Protein AF-A0A0E0HUK6-F1 (afdb_monomer)

InterPro domains:
  IPR011990 Tetratricopeptide-like helical domain superfamily [G3DSA:1.25.40.10] (1-98)
  IPR011990 Tetratricopeptide-like helical domain superfamily [SSF48452] (5-79)

pLDDT: mean 85.19, std 12.45, range [38.53, 94.5]

Structure (mmCIF, N/CA/C/O backbone):
data_AF-A0A0E0HUK6-F1
#
_entry.id   AF-A0A0E0HUK6-F1
#
loop_
_atom_site.group_PDB
_atom_site.id
_atom_site.type_symbol
_atom_site.label_atom_id
_atom_site.label_alt_id
_atom_site.label_comp_id
_atom_site.label_asym_id
_atom_site.label_entity_id
_atom_site.label_seq_id
_atom_site.pdbx_PDB_ins_code
_atom_site.Cartn_x
_atom_site.Cartn_y
_atom_site.Cartn_z
_atom_site.occupancy
_atom_site.B_iso_or_equiv
_atom_site.auth_seq_id
_atom_site.auth_comp_id
_atom_site.auth_asym_id
_atom_site.auth_atom_id
_atom_site.pdbx_PDB_model_num
ATOM 1 N N . MET A 1 1 ? 14.467 -1.944 -15.945 1.00 61.03 1 MET A N 1
ATOM 2 C CA . MET A 1 1 ? 14.759 -2.525 -14.613 1.00 61.03 1 MET A CA 1
ATOM 3 C C . MET A 1 1 ? 15.524 -1.552 -13.709 1.00 61.03 1 MET A C 1
ATOM 5 O O . MET A 1 1 ? 15.084 -1.354 -12.590 1.00 61.03 1 MET A O 1
ATOM 9 N N . LYS A 1 2 ? 16.578 -0.865 -14.195 1.00 83.00 2 LYS A N 1
ATOM 10 C CA . LYS A 1 2 ? 17.296 0.187 -13.436 1.00 83.00 2 LYS A CA 1
ATOM 11 C C . LYS A 1 2 ? 16.382 1.291 -12.880 1.00 83.00 2 LYS A C 1
ATOM 13 O O . LYS A 1 2 ? 16.588 1.730 -11.759 1.00 83.00 2 LYS A O 1
ATOM 18 N N . ASP A 1 3 ? 15.372 1.715 -13.638 1.00 81.31 3 ASP A N 1
ATOM 19 C CA . ASP A 1 3 ? 14.483 2.803 -13.210 1.00 81.31 3 ASP A CA 1
ATOM 20 C C . ASP A 1 3 ? 13.580 2.446 -12.023 1.00 81.31 3 ASP A C 1
ATOM 22 O O . ASP A 1 3 ? 13.346 3.313 -11.191 1.00 81.31 3 ASP A O 1
ATOM 26 N N . PHE A 1 4 ? 13.139 1.187 -11.892 1.00 84.00 4 PHE A N 1
ATOM 27 C CA . PHE A 1 4 ? 12.378 0.734 -10.718 1.00 84.00 4 PHE A CA 1
ATOM 28 C C . PHE A 1 4 ? 13.231 0.810 -9.452 1.00 84.00 4 PHE A C 1
ATOM 30 O O . PHE A 1 4 ? 12.809 1.391 -8.460 1.00 84.00 4 PHE A O 1
ATOM 37 N N . PHE A 1 5 ? 14.463 0.298 -9.528 1.00 86.75 5 PHE A N 1
ATOM 38 C CA . PHE A 1 5 ? 15.413 0.358 -8.419 1.00 86.75 5 PHE A CA 1
ATOM 39 C C . PHE A 1 5 ? 15.785 1.799 -8.048 1.00 86.75 5 PHE A C 1
ATOM 41 O O . PHE A 1 5 ? 15.876 2.142 -6.877 1.00 86.75 5 PHE A O 1
ATOM 48 N N . LEU A 1 6 ? 15.996 2.668 -9.041 1.00 86.44 6 LEU A N 1
ATOM 49 C CA . LEU A 1 6 ? 16.284 4.075 -8.769 1.00 86.44 6 LEU A CA 1
ATOM 50 C C . LEU A 1 6 ? 15.088 4.786 -8.132 1.00 86.44 6 LEU A C 1
ATOM 52 O O . LEU A 1 6 ? 15.287 5.602 -7.242 1.00 86.44 6 LEU A O 1
ATOM 56 N N . ALA A 1 7 ? 13.861 4.505 -8.573 1.00 85.88 7 ALA A N 1
ATOM 57 C CA . ALA A 1 7 ? 12.666 5.105 -7.990 1.00 85.88 7 ALA A CA 1
ATOM 58 C C . ALA A 1 7 ? 12.458 4.658 -6.532 1.00 85.88 7 ALA A C 1
ATOM 60 O O . ALA A 1 7 ? 12.218 5.506 -5.672 1.00 85.88 7 ALA A O 1
ATOM 61 N N . SER A 1 8 ? 12.646 3.367 -6.234 1.00 85.94 8 SER A N 1
ATOM 62 C CA . SER A 1 8 ? 12.573 2.855 -4.860 1.00 85.94 8 SER A CA 1
ATOM 63 C C . SER A 1 8 ? 13.685 3.427 -3.979 1.00 85.94 8 SER A C 1
ATOM 65 O O . SER A 1 8 ? 13.413 3.884 -2.875 1.00 85.94 8 SER A O 1
ATOM 67 N N . ALA A 1 9 ? 14.916 3.509 -4.492 1.00 88.25 9 ALA A N 1
ATOM 68 C CA . ALA A 1 9 ? 16.034 4.105 -3.766 1.00 88.25 9 ALA A CA 1
ATOM 69 C C . ALA A 1 9 ? 15.800 5.594 -3.454 1.00 88.25 9 ALA A C 1
ATOM 71 O O . ALA A 1 9 ? 16.090 6.038 -2.349 1.00 88.25 9 ALA A O 1
ATOM 72 N N . HIS A 1 10 ? 15.247 6.377 -4.388 1.00 87.50 10 HIS A N 1
ATOM 73 C CA . HIS A 1 10 ? 14.906 7.779 -4.116 1.00 87.50 10 HIS A CA 1
ATOM 74 C C . HIS A 1 10 ? 13.819 7.914 -3.044 1.00 87.50 10 HIS A C 1
ATOM 76 O O . HIS A 1 10 ? 13.920 8.799 -2.196 1.00 87.50 10 HIS A O 1
ATOM 82 N N . LEU A 1 11 ? 12.817 7.029 -3.042 1.00 85.88 11 LEU A N 1
ATOM 83 C CA . LEU A 1 11 ? 11.786 7.009 -2.004 1.00 85.88 11 LEU A CA 1
ATOM 84 C C . LEU A 1 11 ? 12.394 6.728 -0.621 1.00 85.88 11 LEU A C 1
ATOM 86 O O . LEU A 1 11 ? 12.113 7.458 0.329 1.00 85.88 11 LEU A O 1
ATOM 90 N N . GLU A 1 12 ? 13.281 5.736 -0.519 1.00 86.75 12 GLU A N 1
ATOM 91 C CA . GLU A 1 12 ? 14.006 5.418 0.720 1.00 86.75 12 GLU A CA 1
ATOM 92 C C . GLU A 1 12 ? 14.918 6.568 1.180 1.00 86.75 12 GLU A C 1
ATOM 94 O O . GLU A 1 12 ? 15.005 6.864 2.372 1.00 86.75 12 GLU A O 1
ATOM 99 N N . LEU A 1 13 ? 15.550 7.272 0.235 1.00 90.31 13 LEU A N 1
ATOM 100 C CA . LEU A 1 13 ? 16.383 8.453 0.489 1.00 90.31 13 LEU A CA 1
ATOM 101 C C . LEU A 1 13 ? 15.577 9.734 0.766 1.00 90.31 13 LEU A C 1
ATOM 103 O O . LEU A 1 13 ? 16.178 10.795 0.935 1.00 90.31 13 LEU A O 1
ATOM 107 N N . LYS A 1 14 ? 14.241 9.655 0.832 1.00 87.44 14 LYS A N 1
ATOM 108 C CA . LYS A 1 14 ? 13.325 10.795 1.037 1.00 87.44 14 LYS A CA 1
ATOM 109 C C . LYS A 1 14 ? 13.403 11.870 -0.055 1.00 87.44 14 LYS A C 1
ATOM 111 O O . LYS A 1 14 ? 13.008 13.015 0.153 1.00 87.44 14 LYS A O 1
ATOM 116 N N . MET A 1 15 ? 13.882 11.498 -1.238 1.00 90.62 15 MET A N 1
ATOM 117 C CA . MET A 1 15 ? 13.886 12.322 -2.448 1.00 90.62 15 MET A CA 1
ATOM 118 C C . MET A 1 15 ? 12.536 12.162 -3.159 1.00 90.62 15 MET A C 1
ATOM 120 O O . MET A 1 15 ? 12.431 11.517 -4.203 1.00 90.62 15 MET A O 1
ATOM 124 N N . HIS A 1 16 ? 11.469 12.647 -2.515 1.00 89.50 16 HIS A N 1
ATOM 125 C CA . HIS A 1 16 ? 10.089 12.344 -2.905 1.00 89.50 16 HIS A CA 1
ATOM 126 C C . HIS A 1 16 ? 9.720 12.902 -4.286 1.00 89.50 16 HIS A C 1
ATOM 128 O O . HIS A 1 16 ? 9.090 12.199 -5.073 1.00 89.50 16 HIS A O 1
ATOM 134 N N . GLU A 1 17 ? 10.172 14.110 -4.632 1.00 89.00 17 GLU A N 1
ATOM 135 C CA . GLU A 1 17 ? 9.911 14.702 -5.950 1.00 89.00 17 GLU A CA 1
ATOM 136 C C . GLU A 1 17 ? 10.608 13.932 -7.079 1.00 89.00 17 GLU A C 1
ATOM 138 O O . GLU A 1 17 ? 10.042 13.713 -8.154 1.00 89.00 17 GLU A O 1
ATOM 143 N N . GLU A 1 18 ? 11.851 13.505 -6.858 1.00 89.81 18 GLU A N 1
ATOM 144 C CA . GLU A 1 18 ? 12.608 12.710 -7.816 1.00 89.81 18 GLU A CA 1
ATOM 145 C C . GLU A 1 18 ? 12.030 11.303 -7.952 1.00 89.81 18 GLU A C 1
ATOM 147 O O . GLU A 1 18 ? 11.949 10.788 -9.070 1.00 89.81 18 GLU A O 1
ATOM 152 N N . ALA A 1 19 ? 11.599 10.694 -6.844 1.00 89.62 19 ALA A N 1
ATOM 153 C CA . ALA A 1 19 ? 10.899 9.417 -6.853 1.00 89.62 19 ALA A CA 1
ATOM 154 C C . ALA A 1 19 ? 9.601 9.515 -7.669 1.00 89.62 19 ALA A C 1
ATOM 156 O O . ALA A 1 19 ? 9.395 8.704 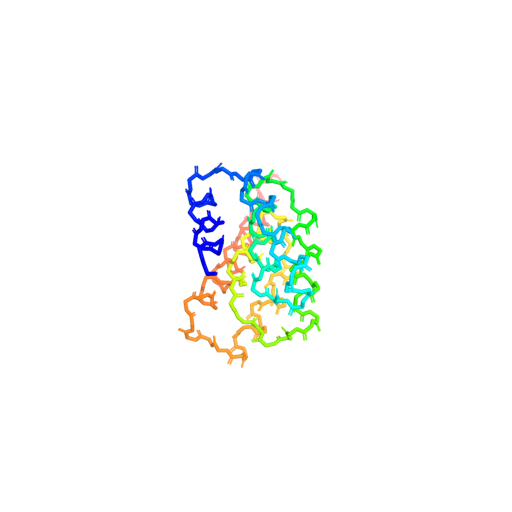-8.575 1.00 89.62 19 ALA A O 1
ATOM 157 N N . LEU A 1 20 ? 8.783 10.545 -7.426 1.00 91.06 20 LEU A N 1
ATOM 158 C CA . LEU A 1 20 ? 7.518 10.769 -8.126 1.00 91.06 20 LEU A CA 1
ATOM 159 C C . LEU A 1 20 ? 7.728 10.907 -9.636 1.00 91.06 20 LEU A C 1
ATOM 161 O O . LEU A 1 20 ? 7.174 10.122 -10.402 1.00 91.06 20 LEU A O 1
ATOM 165 N N . LYS A 1 21 ? 8.630 11.797 -10.073 1.00 91.69 21 LYS A N 1
ATOM 166 C CA . LYS A 1 21 ? 8.949 11.994 -11.503 1.00 91.69 21 LYS A CA 1
ATOM 167 C C . LYS A 1 21 ? 9.380 10.698 -12.192 1.00 91.69 21 LYS A C 1
ATOM 169 O O . LYS A 1 21 ? 9.109 10.478 -13.375 1.00 91.69 21 LYS A O 1
ATOM 174 N N . ARG A 1 22 ? 10.101 9.827 -11.479 1.00 90.75 22 ARG A N 1
ATOM 175 C CA . ARG A 1 22 ? 10.540 8.528 -12.010 1.00 90.75 22 ARG A CA 1
ATOM 176 C C . ARG A 1 22 ? 9.383 7.542 -12.103 1.00 90.75 22 ARG A C 1
ATOM 178 O O . ARG A 1 22 ? 9.275 6.866 -13.127 1.00 90.75 22 ARG A O 1
ATOM 185 N N . TYR A 1 23 ? 8.523 7.482 -11.090 1.00 90.19 23 TYR A N 1
ATOM 186 C CA . TYR A 1 23 ? 7.339 6.630 -11.113 1.00 90.19 23 TYR A CA 1
ATOM 187 C C . TYR A 1 23 ? 6.316 7.077 -12.163 1.00 90.19 23 TYR A C 1
ATOM 189 O O . TYR A 1 23 ? 5.818 6.229 -12.894 1.00 90.19 23 TYR A O 1
ATOM 197 N N . GLU A 1 24 ? 6.084 8.376 -12.349 1.00 89.44 24 GLU A N 1
ATOM 198 C CA . GLU A 1 24 ? 5.227 8.912 -13.420 1.00 89.44 24 GLU A CA 1
ATOM 199 C C . GLU A 1 24 ? 5.751 8.540 -14.812 1.00 89.44 24 GLU A C 1
ATOM 201 O O . GLU A 1 24 ? 5.003 8.095 -15.685 1.00 89.44 24 GLU A O 1
ATOM 206 N N . ARG A 1 25 ? 7.070 8.639 -15.021 1.00 90.00 25 ARG A N 1
ATOM 207 C CA . ARG A 1 25 ? 7.693 8.192 -16.272 1.00 90.00 25 ARG A CA 1
ATOM 208 C C . ARG A 1 25 ? 7.493 6.694 -16.496 1.00 90.00 25 ARG A C 1
ATOM 210 O O . ARG A 1 25 ? 7.235 6.279 -17.626 1.00 90.00 25 ARG A O 1
ATOM 217 N N . LEU A 1 26 ? 7.631 5.884 -15.446 1.00 88.38 26 LEU A N 1
ATOM 218 C CA . LEU A 1 26 ? 7.379 4.446 -15.516 1.00 88.38 26 LEU A CA 1
ATOM 219 C C . LEU A 1 26 ? 5.901 4.148 -15.788 1.00 88.38 26 LEU A C 1
ATOM 221 O O . LEU A 1 26 ? 5.625 3.265 -16.594 1.00 88.38 26 LEU A O 1
ATOM 225 N N . MET A 1 27 ? 4.974 4.918 -15.219 1.00 87.50 27 MET A N 1
ATOM 226 C CA . MET A 1 27 ? 3.538 4.824 -15.493 1.00 87.50 27 MET A CA 1
ATOM 227 C C . MET A 1 27 ? 3.224 5.082 -16.968 1.00 87.50 27 MET A C 1
ATOM 229 O O . MET A 1 27 ? 2.429 4.370 -17.574 1.00 87.50 27 MET A O 1
ATOM 233 N N . GLY A 1 28 ? 3.903 6.049 -17.593 1.00 86.44 28 GLY A N 1
ATOM 234 C CA . GLY A 1 28 ? 3.758 6.320 -19.026 1.00 86.44 28 GLY A CA 1
ATOM 235 C C . GLY A 1 28 ? 4.120 5.125 -19.921 1.00 86.44 28 GLY A C 1
ATOM 236 O O . GLY A 1 28 ? 3.557 4.976 -21.007 1.00 86.44 28 GLY A O 1
ATOM 237 N N . VAL A 1 29 ? 5.028 4.257 -19.461 1.00 87.44 29 VAL A N 1
ATOM 238 C CA . VAL A 1 29 ? 5.446 3.027 -20.159 1.00 87.44 29 VAL A CA 1
ATOM 239 C C . VAL A 1 29 ? 4.569 1.834 -19.763 1.00 87.44 29 VAL A C 1
ATOM 241 O O . VAL A 1 29 ? 4.157 1.058 -20.623 1.00 87.44 29 VAL A O 1
ATOM 244 N N . PHE A 1 30 ? 4.250 1.707 -18.475 1.00 86.12 30 PHE A N 1
ATOM 245 C CA . PHE A 1 30 ? 3.472 0.627 -17.872 1.00 86.12 30 PHE A CA 1
ATOM 246 C C . PHE A 1 30 ? 2.138 1.165 -17.337 1.00 86.12 30 PHE A C 1
ATOM 248 O O . PHE A 1 30 ? 1.912 1.217 -16.131 1.00 86.12 30 PHE A O 1
ATOM 255 N N . ARG A 1 31 ? 1.247 1.550 -18.256 1.00 76.25 31 ARG A N 1
ATOM 256 C CA . ARG A 1 31 ? 0.006 2.300 -17.973 1.00 76.25 31 ARG A CA 1
ATOM 257 C C . ARG A 1 31 ? -1.009 1.640 -17.031 1.00 76.25 31 ARG A C 1
ATOM 259 O O . ARG A 1 31 ? -1.945 2.310 -16.621 1.00 76.25 31 ARG A O 1
ATOM 266 N N . CYS A 1 32 ? -0.852 0.359 -16.711 1.00 77.62 32 CYS A N 1
ATOM 267 C CA . CYS A 1 32 ? -1.794 -0.405 -15.885 1.00 77.62 32 CYS A CA 1
ATOM 268 C C . CYS A 1 32 ? -1.062 -1.219 -14.810 1.00 77.62 32 CYS A C 1
ATOM 270 O O . CYS A 1 32 ? -1.403 -2.371 -14.561 1.00 77.62 32 CYS A O 1
ATOM 272 N N . SER A 1 33 ? 0.036 -0.688 -14.269 1.00 87.94 33 SER A N 1
ATOM 273 C CA . SER A 1 33 ? 0.774 -1.382 -13.217 1.00 87.94 33 SER 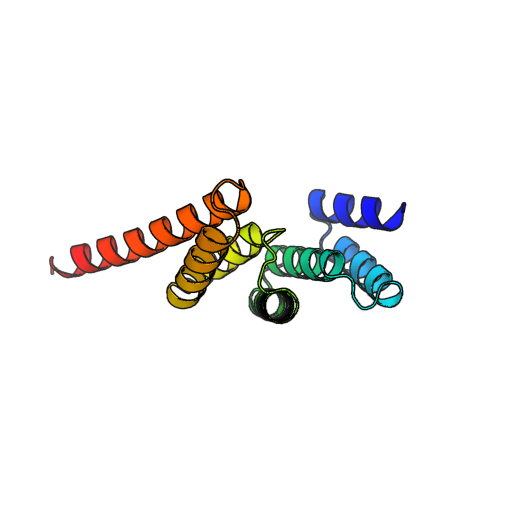A CA 1
ATOM 274 C C . SER A 1 33 ? 0.302 -0.931 -11.841 1.00 87.94 33 SER A C 1
ATOM 276 O O . SER A 1 33 ? 0.733 0.115 -11.349 1.00 87.94 33 SER A O 1
ATOM 278 N N . ASP A 1 34 ? -0.482 -1.784 -11.185 1.00 88.62 34 ASP A N 1
ATOM 279 C CA . ASP A 1 34 ? -0.957 -1.575 -9.811 1.00 88.62 34 ASP A CA 1
ATOM 280 C C . ASP A 1 34 ? 0.200 -1.324 -8.836 1.00 88.62 34 ASP A C 1
ATOM 282 O O . ASP A 1 34 ? 0.096 -0.534 -7.901 1.00 88.62 34 ASP A O 1
ATOM 286 N N . TYR A 1 35 ? 1.348 -1.966 -9.077 1.00 89.19 35 TYR A N 1
ATOM 287 C CA . TYR A 1 35 ? 2.559 -1.739 -8.295 1.00 89.19 35 TYR A CA 1
ATOM 288 C C . TYR A 1 35 ? 3.041 -0.288 -8.396 1.00 89.19 35 TYR A C 1
ATOM 290 O O . TYR A 1 35 ? 3.311 0.335 -7.373 1.00 89.19 35 TYR A O 1
ATOM 298 N N . ILE A 1 36 ? 3.141 0.265 -9.609 1.00 90.38 36 ILE A N 1
ATOM 299 C CA . ILE A 1 36 ? 3.602 1.648 -9.797 1.00 90.38 36 ILE A CA 1
ATOM 300 C C . ILE A 1 36 ? 2.591 2.612 -9.176 1.00 90.38 36 ILE A C 1
ATOM 302 O O . ILE A 1 36 ? 3.001 3.561 -8.515 1.00 90.38 36 ILE A O 1
ATOM 306 N N . GLN A 1 37 ? 1.289 2.350 -9.320 1.00 91.31 37 GLN A N 1
ATOM 307 C CA . GLN A 1 37 ? 0.244 3.181 -8.713 1.00 91.31 37 GLN A CA 1
ATOM 308 C C . GLN A 1 37 ? 0.351 3.174 -7.183 1.00 91.31 37 GLN A C 1
ATOM 310 O O . GLN A 1 37 ? 0.336 4.238 -6.568 1.00 91.31 37 GLN A O 1
ATOM 315 N N . ALA A 1 38 ? 0.578 2.009 -6.569 1.00 91.94 38 ALA A N 1
ATOM 316 C CA . ALA A 1 38 ? 0.778 1.901 -5.124 1.00 91.94 38 ALA A CA 1
ATOM 317 C C . ALA A 1 38 ? 2.040 2.645 -4.648 1.00 91.94 38 ALA A C 1
ATOM 319 O O . ALA A 1 38 ? 2.033 3.278 -3.590 1.00 91.94 38 ALA A O 1
ATOM 320 N N . GLN A 1 39 ? 3.124 2.616 -5.433 1.00 92.19 39 GLN A N 1
ATOM 321 C CA . GLN A 1 39 ? 4.338 3.374 -5.120 1.00 92.19 39 GLN A CA 1
ATOM 322 C C . GLN A 1 39 ? 4.122 4.887 -5.241 1.00 92.19 39 GLN A C 1
ATOM 324 O O . GLN A 1 39 ? 4.584 5.626 -4.374 1.00 92.19 39 GLN A O 1
ATOM 329 N N . ILE A 1 40 ? 3.384 5.357 -6.253 1.00 92.25 40 ILE A N 1
ATOM 330 C CA . ILE A 1 40 ? 3.005 6.774 -6.369 1.00 92.25 40 ILE A CA 1
ATOM 331 C C . ILE A 1 40 ? 2.179 7.202 -5.155 1.00 92.25 40 ILE A C 1
ATOM 333 O O . ILE A 1 40 ? 2.532 8.190 -4.519 1.00 92.25 40 ILE A O 1
ATOM 337 N N . ALA A 1 41 ? 1.156 6.434 -4.771 1.00 92.69 41 ALA A N 1
ATOM 338 C CA . ALA A 1 41 ? 0.347 6.735 -3.588 1.00 92.69 41 ALA A CA 1
ATOM 339 C C . ALA A 1 41 ? 1.192 6.790 -2.302 1.00 92.69 41 ALA A C 1
ATOM 341 O O . ALA A 1 41 ? 1.020 7.677 -1.470 1.00 92.69 41 ALA A O 1
ATOM 342 N N . THR A 1 42 ? 2.171 5.891 -2.164 1.00 91.38 42 THR A N 1
ATOM 343 C CA . THR A 1 42 ? 3.117 5.889 -1.034 1.00 91.38 42 THR A CA 1
ATOM 344 C C . THR A 1 42 ? 3.995 7.147 -1.014 1.00 91.38 42 THR A C 1
ATOM 346 O O . THR A 1 42 ? 4.259 7.710 0.054 1.00 91.38 42 THR A O 1
ATOM 349 N N . VAL A 1 43 ? 4.441 7.617 -2.183 1.00 92.38 43 VAL A N 1
ATOM 350 C CA . VAL A 1 43 ? 5.199 8.870 -2.313 1.00 92.38 43 VAL A CA 1
ATOM 351 C C . VAL A 1 43 ? 4.316 10.063 -1.940 1.00 92.38 43 VAL A C 1
ATOM 353 O O . VAL A 1 43 ? 4.747 10.881 -1.131 1.00 92.38 43 VAL A O 1
ATOM 356 N N . GLN A 1 44 ? 3.077 10.124 -2.442 1.00 91.81 44 GLN A N 1
ATOM 357 C CA . GLN A 1 44 ? 2.116 11.192 -2.128 1.00 91.81 44 GLN A CA 1
ATOM 358 C C . GLN A 1 44 ? 1.798 11.256 -0.630 1.00 91.81 44 GLN A C 1
ATOM 360 O O . GLN A 1 44 ? 1.904 12.314 -0.006 1.00 91.81 44 GLN A O 1
ATOM 365 N N . TYR A 1 45 ? 1.553 10.099 -0.008 1.00 90.69 45 TYR A N 1
ATOM 366 C CA . TYR A 1 45 ? 1.387 9.990 1.440 1.00 90.69 45 TYR A CA 1
ATOM 367 C C . TYR A 1 45 ? 2.609 10.532 2.199 1.00 90.69 45 TYR A C 1
ATOM 369 O O . TYR A 1 45 ? 2.471 11.292 3.161 1.00 90.69 45 TYR A O 1
ATOM 377 N N . SER A 1 46 ? 3.820 10.202 1.738 1.00 88.94 46 SER A N 1
ATOM 378 C CA . SER A 1 46 ? 5.067 10.706 2.331 1.00 88.94 46 SER A CA 1
ATOM 379 C C . SER A 1 46 ? 5.227 12.223 2.171 1.00 88.94 46 SER A C 1
ATOM 381 O O . SER A 1 46 ? 5.766 12.881 3.061 1.00 88.94 46 SER A O 1
ATOM 383 N N . MET A 1 47 ? 4.711 12.790 1.078 1.00 88.94 47 MET A N 1
ATOM 384 C CA . MET A 1 47 ? 4.655 14.232 0.814 1.00 88.94 47 MET A CA 1
ATOM 385 C C . MET A 1 47 ? 3.536 14.957 1.579 1.00 88.94 47 MET A C 1
ATOM 387 O O . MET A 1 47 ? 3.423 16.172 1.451 1.00 88.94 47 MET A O 1
ATOM 391 N N . ARG A 1 48 ? 2.767 14.248 2.422 1.00 88.25 48 ARG A N 1
ATOM 392 C CA . ARG A 1 48 ? 1.597 14.754 3.168 1.00 88.25 48 ARG A CA 1
ATOM 393 C C . ARG A 1 48 ? 0.394 15.113 2.290 1.00 88.25 48 ARG A C 1
ATOM 395 O O . ARG A 1 48 ? -0.540 15.726 2.802 1.00 88.25 48 ARG A O 1
ATOM 402 N N . ASP A 1 49 ? 0.374 14.690 1.029 1.00 90.81 49 ASP A N 1
ATOM 403 C CA . ASP A 1 49 ? -0.814 14.798 0.183 1.00 90.81 49 ASP A CA 1
ATOM 404 C C . ASP A 1 49 ? -1.723 13.588 0.429 1.00 90.81 49 ASP A C 1
ATOM 406 O O . ASP A 1 49 ? -1.644 12.548 -0.231 1.00 90.81 49 ASP A O 1
ATOM 410 N N . LEU A 1 50 ? -2.514 13.688 1.498 1.00 90.31 50 LEU A N 1
ATOM 411 C CA . LEU A 1 50 ? -3.351 12.585 1.964 1.00 90.31 50 LEU A CA 1
ATOM 412 C C . LEU A 1 50 ? -4.551 12.339 1.050 1.00 90.31 50 LEU A C 1
ATOM 414 O O . LEU A 1 50 ? -5.018 11.208 0.995 1.00 90.31 50 LEU A O 1
ATOM 418 N N . ASP A 1 51 ? -5.060 13.362 0.367 1.00 91.19 51 ASP A N 1
ATOM 419 C CA . ASP A 1 51 ? -6.259 13.235 -0.462 1.00 91.19 51 ASP A CA 1
ATOM 420 C C . ASP A 1 51 ? -5.939 12.583 -1.807 1.00 91.19 51 ASP A C 1
ATOM 422 O O . ASP A 1 51 ? -6.643 11.658 -2.213 1.00 91.19 51 ASP A O 1
ATOM 426 N N . GLU A 1 52 ? -4.831 12.972 -2.445 1.00 91.75 52 GLU A N 1
ATOM 427 C CA . GLU A 1 52 ? -4.374 12.317 -3.673 1.00 91.75 52 GLU A CA 1
ATOM 428 C C . GLU A 1 52 ? -3.998 10.852 -3.405 1.00 91.75 52 GLU A C 1
ATOM 430 O O . GLU A 1 52 ? -4.378 9.949 -4.151 1.00 91.75 52 GLU A O 1
ATOM 435 N N . ALA A 1 53 ? -3.298 10.588 -2.297 1.00 92.81 53 ALA A N 1
ATOM 436 C CA . ALA A 1 53 ? -2.945 9.226 -1.914 1.00 92.81 53 ALA A CA 1
ATOM 437 C C . ALA A 1 53 ? -4.187 8.356 -1.634 1.00 92.81 53 ALA A C 1
ATOM 439 O O . ALA A 1 53 ? -4.226 7.209 -2.081 1.00 92.81 53 ALA A O 1
ATOM 440 N N . ASP A 1 54 ? -5.201 8.888 -0.942 1.00 93.06 54 ASP A N 1
ATOM 441 C CA . ASP A 1 54 ? -6.466 8.187 -0.668 1.00 93.06 54 ASP A CA 1
ATOM 442 C C . ASP A 1 54 ? -7.173 7.804 -1.972 1.00 93.06 54 ASP A C 1
ATOM 444 O O . ASP A 1 54 ? -7.503 6.638 -2.181 1.00 93.06 54 ASP A O 1
ATOM 448 N N . MET A 1 55 ? -7.296 8.755 -2.903 1.00 94.50 55 MET A N 1
ATOM 449 C CA . MET A 1 55 ? -7.955 8.542 -4.191 1.00 94.50 55 MET A CA 1
ATOM 450 C C . MET A 1 55 ? -7.285 7.424 -5.009 1.00 94.50 55 MET A C 1
ATOM 452 O O . MET A 1 55 ? -7.969 6.567 -5.575 1.00 94.50 55 MET A O 1
ATOM 456 N N . ILE A 1 56 ? -5.948 7.379 -5.031 1.00 93.25 56 ILE A N 1
ATOM 457 C CA . ILE A 1 5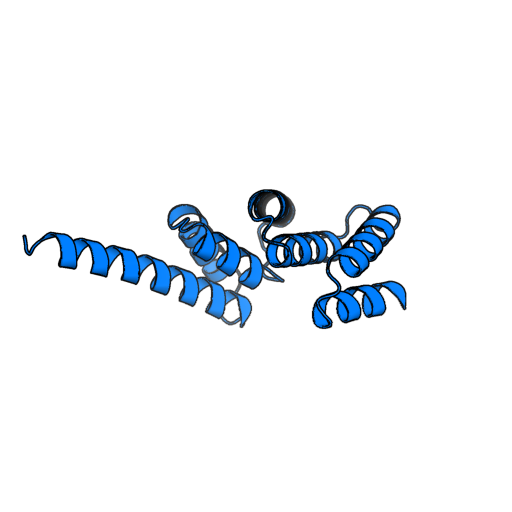6 ? -5.199 6.328 -5.735 1.00 93.25 56 ILE A CA 1
ATOM 458 C C . ILE A 1 56 ? -5.378 4.965 -5.047 1.00 93.25 56 ILE A C 1
ATOM 460 O O . ILE A 1 56 ? -5.556 3.949 -5.724 1.00 93.25 56 ILE A O 1
ATOM 464 N N . PHE A 1 57 ? -5.341 4.908 -3.712 1.00 93.62 57 PHE A N 1
ATOM 465 C CA . PHE A 1 57 ? -5.547 3.654 -2.980 1.00 93.62 57 PHE A CA 1
ATOM 466 C C . PHE A 1 57 ? -6.977 3.117 -3.116 1.00 93.62 57 PHE A C 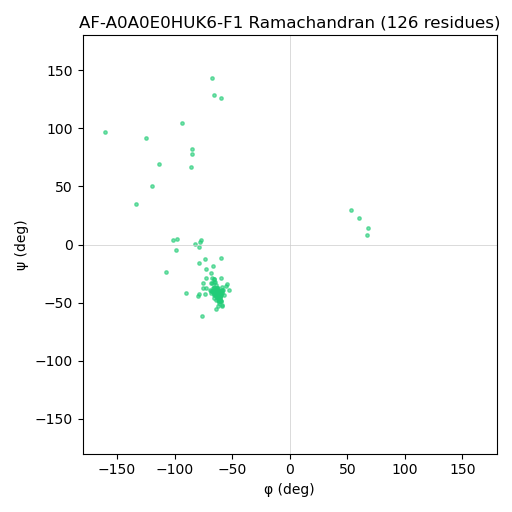1
ATOM 468 O O . PHE A 1 57 ? -7.159 1.904 -3.261 1.00 93.62 57 PHE A O 1
ATOM 475 N N . GLU A 1 58 ? -7.988 3.986 -3.138 1.00 92.69 58 GLU A N 1
ATOM 476 C CA . GLU A 1 58 ? -9.366 3.593 -3.435 1.00 92.69 58 GLU A CA 1
ATOM 477 C C . GLU A 1 58 ? -9.498 3.025 -4.853 1.00 92.69 58 GLU A C 1
ATOM 479 O O . GLU A 1 58 ? -10.136 1.986 -5.047 1.00 92.69 58 GLU A O 1
ATOM 484 N N . GLU A 1 59 ? -8.861 3.649 -5.848 1.00 92.31 59 GLU A N 1
ATOM 485 C CA . GLU A 1 59 ? -8.862 3.135 -7.219 1.00 92.31 59 GLU A CA 1
ATOM 486 C C . GLU A 1 59 ? -8.184 1.762 -7.322 1.00 92.31 59 GLU A C 1
ATOM 488 O O . GLU A 1 59 ? -8.708 0.862 -7.990 1.00 92.31 59 GLU A O 1
ATOM 493 N N . LEU A 1 60 ? -7.069 1.567 -6.615 1.00 92.00 60 LEU A N 1
ATOM 494 C CA . LEU A 1 60 ? -6.391 0.275 -6.516 1.00 92.00 60 LEU A CA 1
ATOM 495 C C . LEU A 1 60 ? -7.299 -0.792 -5.901 1.00 92.00 60 LEU A C 1
ATOM 497 O O . LEU A 1 60 ? -7.439 -1.871 -6.470 1.00 92.00 60 LEU A O 1
ATOM 501 N N . LEU A 1 61 ? -7.971 -0.489 -4.788 1.00 90.25 61 LEU A N 1
ATOM 502 C CA . LEU A 1 61 ? -8.896 -1.418 -4.127 1.00 90.25 61 LEU A CA 1
ATOM 503 C C . LEU A 1 61 ? -10.166 -1.699 -4.933 1.00 90.25 61 LEU A C 1
ATOM 505 O O . LEU A 1 61 ? -10.811 -2.730 -4.711 1.00 90.25 61 LEU A O 1
ATOM 509 N N . ARG A 1 62 ? -10.562 -0.780 -5.817 1.00 90.00 62 ARG A N 1
ATOM 510 C CA . ARG A 1 6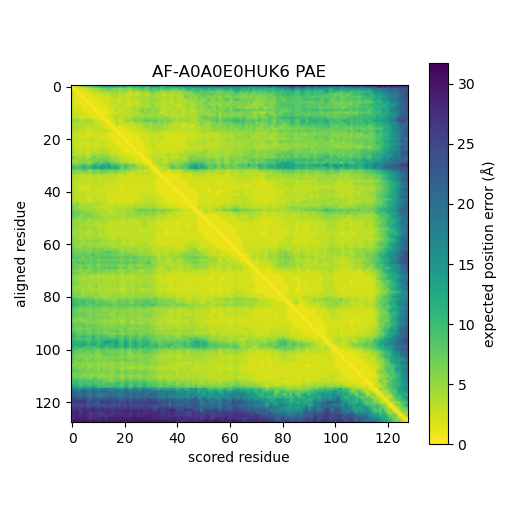2 ? -11.670 -0.965 -6.760 1.00 90.00 62 ARG A CA 1
ATOM 511 C C . ARG A 1 62 ? -11.269 -1.877 -7.918 1.00 90.00 62 ARG A C 1
ATOM 513 O O . ARG A 1 62 ? -12.096 -2.662 -8.373 1.00 90.00 62 ARG A O 1
ATOM 520 N N . THR A 1 63 ? -10.028 -1.760 -8.383 1.00 89.94 63 THR A N 1
ATOM 521 C CA . THR A 1 63 ? -9.494 -2.526 -9.518 1.00 89.94 63 THR A CA 1
ATOM 522 C C . THR A 1 63 ? -9.095 -3.941 -9.104 1.00 89.94 63 THR A C 1
ATOM 524 O O . THR A 1 63 ? -9.468 -4.898 -9.779 1.00 89.94 63 THR A O 1
ATOM 527 N N . ASP A 1 64 ? -8.419 -4.084 -7.962 1.00 88.00 64 ASP A N 1
ATOM 528 C CA . ASP A 1 64 ? -8.062 -5.367 -7.355 1.00 88.00 64 ASP A CA 1
ATOM 529 C C . ASP A 1 64 ? -8.574 -5.446 -5.905 1.00 88.00 64 ASP A C 1
ATOM 531 O O . ASP A 1 64 ? -7.888 -5.055 -4.952 1.00 88.00 64 ASP A O 1
ATOM 535 N N . PRO A 1 65 ? -9.793 -5.982 -5.701 1.00 86.75 65 PRO A N 1
ATOM 536 C CA . PRO A 1 65 ? -10.393 -6.038 -4.379 1.00 86.75 65 PRO A CA 1
ATOM 537 C C . PRO A 1 65 ? -9.689 -6.950 -3.370 1.00 86.75 65 PRO A C 1
ATOM 539 O O . PRO A 1 65 ? -9.934 -6.804 -2.167 1.00 86.75 65 PRO A O 1
ATOM 542 N N . PHE A 1 66 ? -8.856 -7.884 -3.832 1.00 86.31 66 PHE A N 1
ATOM 543 C CA . PHE A 1 66 ? -8.164 -8.859 -2.987 1.00 86.31 66 PHE A CA 1
ATOM 544 C C . PHE A 1 66 ? -6.699 -8.487 -2.742 1.00 86.31 66 PHE A C 1
ATOM 546 O O . PHE A 1 66 ? -5.982 -9.224 -2.065 1.00 86.31 66 PHE A O 1
ATOM 553 N N . ARG A 1 67 ? -6.254 -7.329 -3.237 1.00 87.62 67 ARG A N 1
ATOM 554 C CA . ARG A 1 67 ? -4.911 -6.818 -2.998 1.00 87.62 67 ARG A CA 1
ATOM 555 C C . ARG A 1 67 ? -4.651 -6.610 -1.507 1.00 87.62 67 ARG A C 1
ATOM 557 O O . ARG A 1 67 ? -5.369 -5.876 -0.833 1.00 87.62 67 ARG A O 1
ATOM 564 N N . VAL A 1 68 ? -3.567 -7.205 -1.018 1.00 87.06 68 VAL A N 1
ATOM 565 C CA . VAL A 1 68 ? -3.032 -6.969 0.336 1.00 87.06 68 VAL A CA 1
ATOM 566 C C . VAL A 1 68 ? -1.734 -6.151 0.282 1.00 87.06 68 VAL A C 1
ATOM 568 O O . VAL A 1 68 ? -1.394 -5.448 1.230 1.00 87.06 68 VAL A O 1
ATOM 571 N N . ASP A 1 69 ? -1.031 -6.185 -0.852 1.00 87.38 69 ASP A N 1
ATOM 572 C CA . ASP A 1 69 ? 0.253 -5.507 -1.019 1.00 87.38 69 ASP A CA 1
ATOM 573 C C . ASP A 1 69 ? 0.105 -3.977 -0.939 1.00 87.38 69 ASP A C 1
ATOM 575 O O . ASP A 1 69 ? -0.681 -3.371 -1.678 1.00 87.38 69 ASP A O 1
ATOM 579 N N . SER A 1 70 ? 0.920 -3.349 -0.086 1.00 86.69 70 SER A N 1
ATOM 580 C CA . SER A 1 70 ? 0.936 -1.897 0.173 1.00 86.69 70 SER A CA 1
ATOM 581 C C . SER A 1 70 ? -0.320 -1.341 0.864 1.00 86.69 70 SER A C 1
ATOM 583 O O . SER A 1 70 ? -0.460 -0.124 0.991 1.00 86.69 70 SER A O 1
ATOM 585 N N . MET A 1 71 ? -1.233 -2.202 1.331 1.00 92.12 71 MET A N 1
ATOM 586 C CA . MET A 1 71 ? -2.434 -1.774 2.066 1.00 92.12 71 MET A CA 1
ATOM 587 C C . MET A 1 71 ? -2.150 -1.424 3.531 1.00 92.12 71 MET A C 1
ATOM 589 O O . MET A 1 71 ? -2.943 -0.737 4.173 1.00 92.12 71 MET A O 1
ATOM 593 N N . ASP A 1 72 ? -0.997 -1.831 4.057 1.00 91.38 72 ASP A N 1
ATOM 594 C CA . ASP A 1 72 ? -0.461 -1.355 5.330 1.00 91.38 72 ASP A CA 1
ATOM 595 C C . ASP A 1 72 ? -0.225 0.165 5.294 1.00 91.38 72 ASP A C 1
ATOM 597 O O . ASP A 1 72 ? -0.662 0.874 6.204 1.00 91.38 72 ASP A O 1
ATOM 601 N N . VAL A 1 73 ? 0.350 0.688 4.203 1.00 92.75 73 VAL A N 1
ATOM 602 C CA . VAL A 1 73 ? 0.511 2.135 3.973 1.00 92.75 73 VAL A CA 1
ATOM 603 C C . VAL A 1 73 ? -0.849 2.824 3.913 1.00 92.75 73 VAL A C 1
ATOM 605 O O . VAL A 1 73 ? -1.040 3.852 4.563 1.00 92.75 73 VAL A O 1
ATOM 608 N N . TYR A 1 74 ? -1.817 2.234 3.207 1.00 94.00 74 TYR A N 1
ATOM 609 C CA . TYR A 1 74 ? -3.168 2.787 3.146 1.00 94.00 74 TYR A CA 1
ATOM 610 C C . TYR A 1 74 ? -3.837 2.837 4.527 1.00 94.00 74 TYR A C 1
ATOM 612 O O . TYR A 1 74 ? -4.446 3.840 4.892 1.00 94.00 74 TYR A O 1
ATOM 620 N N . SER A 1 75 ? -3.657 1.810 5.361 1.00 93.62 75 SER A N 1
ATOM 621 C CA . SER A 1 75 ? -4.189 1.831 6.727 1.00 93.62 75 SER A CA 1
ATOM 622 C C . SER A 1 75 ? -3.566 2.915 7.603 1.00 93.62 75 SER A C 1
ATOM 624 O O . SER A 1 75 ? -4.273 3.506 8.415 1.00 93.62 75 SER A O 1
ATOM 626 N N . ASN A 1 76 ? -2.276 3.220 7.416 1.00 93.38 76 ASN A N 1
ATOM 627 C CA . ASN A 1 76 ? -1.616 4.337 8.095 1.00 93.38 76 ASN A CA 1
ATOM 628 C C . ASN A 1 76 ? -2.199 5.685 7.649 1.00 93.38 76 ASN A C 1
ATOM 630 O O . ASN A 1 76 ? -2.411 6.563 8.483 1.00 93.38 76 ASN A O 1
ATOM 634 N N . LEU A 1 77 ? -2.503 5.835 6.355 1.00 93.44 77 LEU A N 1
ATOM 635 C CA . LEU A 1 77 ? -3.188 7.012 5.823 1.00 93.44 77 LEU A CA 1
ATOM 636 C C . LEU A 1 77 ? -4.577 7.172 6.449 1.00 93.44 77 LEU A C 1
ATOM 638 O O . LEU A 1 77 ? -4.889 8.239 6.974 1.00 93.44 77 LEU A O 1
ATOM 642 N N . LEU A 1 78 ? -5.392 6.114 6.452 1.00 92.31 78 LEU A N 1
ATOM 643 C CA . LEU A 1 78 ? -6.734 6.140 7.042 1.00 92.31 78 LEU A CA 1
ATOM 644 C C . LEU A 1 78 ? -6.704 6.422 8.545 1.00 92.31 78 LEU A C 1
ATOM 646 O O . LEU A 1 78 ? -7.559 7.147 9.050 1.00 92.31 78 LEU A O 1
ATOM 650 N N . TYR A 1 79 ? -5.708 5.882 9.246 1.00 91.50 79 TYR A N 1
ATOM 651 C CA . TYR A 1 79 ? -5.462 6.176 10.652 1.00 91.50 79 TYR A CA 1
ATOM 652 C C . TYR A 1 79 ? -5.109 7.656 10.860 1.00 91.50 79 TYR A C 1
ATOM 654 O O . TYR A 1 79 ? -5.683 8.299 11.733 1.00 91.50 79 TYR A O 1
ATOM 662 N N . ALA A 1 80 ? -4.236 8.230 10.025 1.00 90.25 80 ALA A N 1
ATOM 663 C CA . ALA A 1 80 ? -3.883 9.650 10.082 1.00 90.25 80 ALA A CA 1
ATOM 664 C C . ALA A 1 80 ? -5.060 10.585 9.745 1.00 90.25 80 ALA A C 1
ATOM 666 O O . ALA A 1 80 ? -5.116 11.697 10.262 1.00 90.25 80 ALA A O 1
ATOM 667 N N . LYS A 1 81 ? -6.002 10.136 8.903 1.00 89.31 81 LYS A N 1
ATOM 668 C CA . LYS A 1 81 ? -7.271 10.831 8.616 1.00 89.31 81 LYS A CA 1
ATOM 669 C C . LYS A 1 81 ? -8.361 10.568 9.668 1.00 89.31 81 LYS A C 1
ATOM 671 O O . LYS A 1 81 ? -9.475 11.051 9.496 1.00 89.31 81 LYS A O 1
ATOM 676 N N . GLU A 1 82 ? -8.081 9.774 10.706 1.00 88.94 82 GLU A N 1
ATOM 677 C CA . GLU A 1 82 ? -9.050 9.324 11.721 1.00 88.94 82 GLU A CA 1
ATOM 678 C C . GLU A 1 82 ? -10.314 8.661 11.121 1.00 88.94 82 GLU A C 1
ATOM 680 O O . GLU A 1 82 ? -11.406 8.677 11.692 1.00 88.94 82 GLU A O 1
ATOM 685 N N . SER A 1 83 ? -10.182 8.023 9.952 1.00 89.81 83 SER A N 1
ATOM 686 C CA . SER A 1 83 ? -11.304 7.414 9.229 1.00 89.81 83 SER A CA 1
ATOM 687 C C . SER A 1 83 ? -11.596 5.997 9.729 1.00 89.81 83 SER A C 1
ATOM 689 O O . SER A 1 83 ? -11.253 4.990 9.104 1.00 89.81 83 SER A O 1
ATOM 691 N N . SER A 1 84 ? -12.270 5.909 10.879 1.00 88.25 84 SER A N 1
ATOM 692 C CA . SER A 1 84 ? -12.626 4.635 11.527 1.00 88.25 84 SER A CA 1
ATOM 693 C C . SER A 1 84 ? -13.465 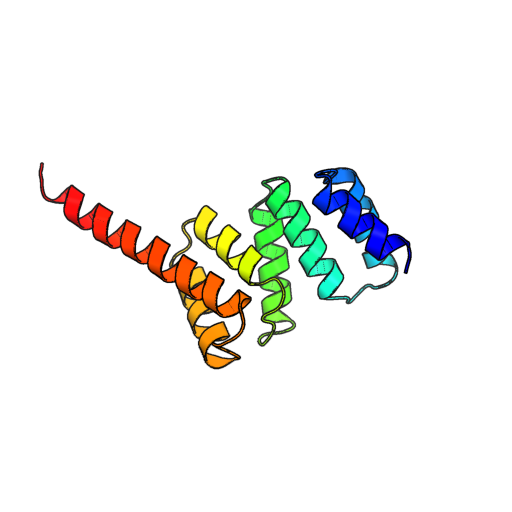3.714 10.634 1.00 88.25 84 SER A C 1
ATOM 695 O O . SER A 1 84 ? -13.231 2.505 10.576 1.00 88.25 84 SER A O 1
ATOM 697 N N . THR A 1 85 ? -14.398 4.282 9.866 1.00 90.06 85 THR A N 1
ATOM 698 C CA . THR A 1 85 ? -15.274 3.510 8.976 1.00 90.06 85 THR A CA 1
ATOM 699 C C . THR A 1 85 ? -14.474 2.820 7.874 1.00 90.06 85 THR A C 1
ATOM 701 O O . THR A 1 85 ? -14.524 1.594 7.767 1.00 90.06 85 THR A O 1
ATOM 704 N N . ALA A 1 86 ? -13.690 3.571 7.094 1.00 91.06 86 ALA A N 1
ATOM 705 C CA . ALA A 1 86 ? -12.892 3.009 6.004 1.00 91.06 86 ALA A CA 1
ATOM 706 C C . ALA A 1 86 ? -11.853 2.003 6.523 1.00 91.06 86 ALA A C 1
ATOM 708 O O . ALA A 1 86 ? -11.689 0.924 5.950 1.00 91.06 86 ALA A O 1
ATOM 709 N N . LEU A 1 87 ? -11.222 2.302 7.664 1.00 92.50 87 LEU A N 1
ATOM 710 C CA . LEU A 1 87 ? -10.238 1.418 8.282 1.00 92.50 87 LEU A CA 1
ATOM 711 C C . LEU A 1 87 ? -10.869 0.100 8.760 1.00 92.50 87 LEU A C 1
ATOM 713 O O . LEU A 1 87 ? -10.266 -0.961 8.603 1.00 92.50 87 LEU A O 1
ATOM 717 N N . SER A 1 88 ? -12.105 0.137 9.269 1.00 92.19 88 SER A N 1
ATOM 718 C CA . SER A 1 88 ? -12.852 -1.071 9.641 1.00 92.19 88 SER A CA 1
ATOM 719 C C . SER A 1 88 ? -13.179 -1.955 8.435 1.00 92.19 88 SER A C 1
ATOM 721 O O . SER A 1 88 ? -13.011 -3.176 8.499 1.00 92.19 88 SER A O 1
ATOM 723 N N . PHE A 1 89 ? -13.578 -1.348 7.311 1.00 91.81 89 PHE A N 1
ATOM 724 C CA . PHE A 1 89 ? -13.836 -2.068 6.066 1.00 91.81 89 PHE A CA 1
ATOM 725 C C . PHE A 1 89 ? -12.561 -2.710 5.525 1.00 91.81 89 PHE A C 1
ATOM 727 O O . PHE A 1 89 ? -12.582 -3.884 5.149 1.00 91.81 89 PHE A O 1
ATOM 734 N N . LEU A 1 90 ? -11.446 -1.976 5.527 1.00 92.19 90 LEU A N 1
ATOM 735 C CA . LEU A 1 90 ? -10.151 -2.493 5.095 1.00 92.19 90 LEU A CA 1
ATOM 736 C C . LEU A 1 90 ? -9.700 -3.669 5.973 1.00 92.19 90 LEU A C 1
ATOM 738 O O . LEU A 1 90 ? -9.358 -4.724 5.442 1.00 92.19 90 LEU A O 1
ATOM 742 N N . ALA A 1 91 ? -9.776 -3.527 7.300 1.00 91.56 91 ALA A N 1
ATOM 743 C CA . ALA A 1 91 ? -9.411 -4.576 8.251 1.00 91.56 91 ALA A CA 1
ATOM 744 C C . ALA A 1 91 ? -10.254 -5.847 8.072 1.00 91.56 91 ALA A C 1
ATOM 746 O O . ALA A 1 91 ? -9.717 -6.956 8.066 1.00 91.56 91 ALA A O 1
ATOM 747 N N . HIS A 1 92 ? -11.568 -5.702 7.878 1.00 90.62 92 HIS A N 1
ATOM 748 C CA . HIS A 1 92 ? -12.444 -6.844 7.629 1.00 90.62 92 HIS A CA 1
ATOM 749 C C . HIS A 1 92 ? -12.104 -7.550 6.311 1.00 90.62 92 HIS A C 1
ATOM 751 O O . HIS A 1 92 ? -12.051 -8.778 6.266 1.00 90.62 92 HIS A O 1
ATOM 757 N N . ARG A 1 93 ? -11.814 -6.788 5.250 1.00 89.94 93 ARG A N 1
ATOM 758 C CA . ARG A 1 93 ? -11.431 -7.343 3.945 1.00 89.94 93 ARG A CA 1
ATOM 759 C C . ARG A 1 93 ? -10.139 -8.147 4.024 1.00 89.94 93 ARG A C 1
ATOM 761 O O . ARG A 1 93 ? -10.141 -9.310 3.638 1.00 89.94 93 ARG A O 1
ATOM 768 N N . VAL A 1 94 ? -9.060 -7.578 4.563 1.00 89.31 94 VAL A N 1
ATOM 769 C CA . VAL A 1 94 ? -7.768 -8.289 4.634 1.00 89.31 94 VAL A CA 1
ATOM 770 C C . VAL A 1 94 ? -7.818 -9.505 5.554 1.00 89.31 94 VAL A C 1
ATOM 772 O O . VAL A 1 94 ? -7.148 -10.499 5.287 1.00 89.31 94 VAL A O 1
ATOM 775 N N . PHE A 1 95 ? -8.668 -9.474 6.585 1.00 87.00 95 PHE A N 1
ATOM 776 C CA . PHE A 1 95 ? -8.921 -10.633 7.436 1.00 87.00 95 PHE A CA 1
ATOM 777 C C . PHE A 1 95 ? -9.554 -11.801 6.665 1.00 87.00 95 PHE A C 1
ATOM 779 O O . PHE A 1 95 ? -9.206 -12.955 6.917 1.00 87.00 95 PHE A O 1
ATOM 786 N N . LEU A 1 96 ? -10.472 -11.511 5.737 1.00 88.00 96 LEU A N 1
ATOM 787 C CA . LEU A 1 96 ? -11.100 -12.523 4.885 1.00 88.00 96 LEU A CA 1
ATOM 788 C C . LEU A 1 96 ? -10.168 -13.020 3.774 1.00 88.00 96 LEU A C 1
ATOM 790 O O . LEU A 1 96 ? -10.254 -14.188 3.404 1.00 88.00 96 LEU A O 1
ATOM 794 N N . THR A 1 97 ? -9.293 -12.157 3.255 1.00 87.81 97 THR A N 1
ATOM 795 C CA . THR A 1 97 ? -8.357 -12.516 2.183 1.00 87.81 97 THR A CA 1
ATOM 796 C C . THR A 1 97 ? -7.183 -13.347 2.701 1.00 87.81 97 THR A C 1
ATOM 798 O O . THR A 1 97 ? -7.002 -14.484 2.276 1.00 87.81 97 THR A O 1
ATOM 801 N N . ASP A 1 98 ? -6.376 -12.792 3.610 1.00 83.81 98 ASP A N 1
ATOM 802 C CA . ASP A 1 98 ? -5.215 -13.472 4.190 1.00 83.81 98 ASP A CA 1
ATOM 803 C C . ASP A 1 98 ? -4.803 -12.804 5.507 1.00 83.81 98 ASP A C 1
ATOM 805 O O . ASP A 1 98 ? -4.064 -11.818 5.538 1.00 83.81 98 ASP A O 1
ATOM 809 N N . LYS A 1 99 ? -5.266 -13.360 6.628 1.00 80.69 99 LYS A N 1
ATOM 810 C CA . LYS A 1 99 ? -5.028 -12.784 7.958 1.00 80.69 99 LYS A CA 1
ATOM 811 C C . LYS A 1 99 ? -3.601 -12.950 8.493 1.00 80.69 99 LYS A C 1
ATOM 813 O O . LYS A 1 99 ? -3.299 -12.363 9.526 1.00 80.69 99 LYS A O 1
ATOM 818 N N . TYR A 1 100 ? -2.763 -13.793 7.885 1.00 80.81 100 TYR A N 1
ATOM 819 C CA . TYR A 1 100 ? -1.436 -14.123 8.429 1.00 80.81 100 TYR A CA 1
ATOM 820 C C . TYR A 1 100 ? -0.303 -13.334 7.780 1.00 80.81 100 TYR A C 1
ATOM 822 O O . TYR A 1 100 ? 0.846 -13.426 8.216 1.00 80.81 100 TYR A O 1
ATOM 830 N N . ARG A 1 101 ? -0.625 -12.540 6.762 1.00 84.94 101 ARG A N 1
ATOM 831 C CA . ARG A 1 101 ? 0.316 -11.611 6.159 1.00 84.94 101 ARG A CA 1
ATOM 832 C C . ARG A 1 101 ? 0.694 -10.477 7.118 1.00 84.94 101 ARG A C 1
ATOM 834 O O . ARG A 1 101 ? -0.163 -9.999 7.868 1.00 84.94 101 ARG A O 1
ATOM 841 N N . PRO A 1 102 ? 1.961 -10.027 7.101 1.00 87.19 102 PRO A N 1
ATOM 842 C C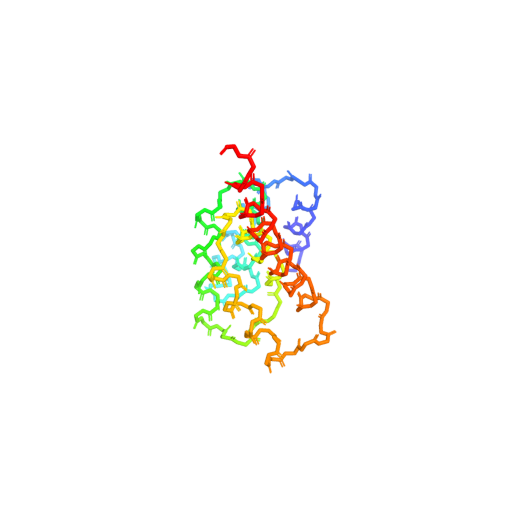A . PRO A 1 102 ? 2.413 -8.937 7.959 1.00 87.19 102 PRO A CA 1
ATOM 843 C C . PRO A 1 102 ? 1.623 -7.648 7.709 1.00 87.19 102 PRO A C 1
ATOM 845 O O . PRO A 1 102 ? 1.279 -6.956 8.665 1.00 87.19 102 PRO A O 1
ATOM 848 N N . GLU A 1 103 ? 1.256 -7.366 6.458 1.00 88.62 103 GLU A N 1
ATOM 849 C CA . GLU A 1 103 ? 0.442 -6.208 6.094 1.00 88.62 103 GLU A CA 1
ATOM 850 C C . GLU A 1 103 ? -0.938 -6.275 6.763 1.00 88.62 103 GLU A C 1
ATOM 852 O O . GLU A 1 103 ? -1.361 -5.319 7.409 1.00 88.62 103 GLU A O 1
ATOM 857 N N . SER A 1 104 ? -1.608 -7.430 6.700 1.00 89.06 104 SER A N 1
ATOM 858 C CA . SER A 1 104 ? -2.910 -7.655 7.342 1.00 89.06 104 SER A CA 1
ATOM 859 C C . SER A 1 104 ? -2.852 -7.455 8.855 1.00 89.06 104 SER A C 1
ATOM 861 O O . SER A 1 104 ? -3.740 -6.826 9.433 1.00 89.06 104 SER A O 1
ATOM 863 N N . CYS A 1 105 ? -1.791 -7.940 9.504 1.00 88.00 105 CYS A N 1
ATOM 864 C CA . CYS A 1 105 ? -1.564 -7.724 10.932 1.00 88.00 105 CYS A CA 1
ATOM 865 C C . CYS A 1 105 ? -1.431 -6.232 11.271 1.00 88.00 105 CYS A C 1
ATOM 867 O O . CYS A 1 105 ? -2.061 -5.773 12.226 1.00 88.00 105 CYS A O 1
ATOM 869 N N . CYS A 1 106 ? -0.666 -5.468 10.483 1.00 90.56 106 CYS A N 1
ATOM 870 C CA . CYS A 1 106 ? -0.521 -4.021 10.664 1.00 90.56 106 CYS A CA 1
ATOM 871 C C . CYS A 1 106 ? -1.861 -3.287 10.512 1.00 90.56 106 CYS A C 1
ATOM 873 O O . CYS A 1 106 ? -2.214 -2.465 11.356 1.00 90.56 106 CYS A O 1
ATOM 875 N N . ILE A 1 107 ? -2.647 -3.631 9.489 1.00 92.12 107 ILE A N 1
ATOM 876 C CA . ILE A 1 107 ? -3.964 -3.028 9.233 1.00 92.12 107 ILE A CA 1
ATOM 877 C C . ILE A 1 107 ? -4.914 -3.271 10.414 1.00 92.12 107 ILE A C 1
ATOM 879 O O . ILE A 1 107 ? -5.570 -2.346 10.897 1.00 92.12 107 ILE A O 1
ATOM 883 N N . ILE A 1 108 ? -4.974 -4.511 10.908 1.00 90.19 108 ILE A N 1
ATOM 884 C CA . ILE A 1 108 ? -5.822 -4.882 12.049 1.00 90.19 108 ILE A CA 1
ATOM 885 C C . ILE A 1 108 ? -5.367 -4.155 13.322 1.00 90.19 108 ILE A C 1
ATOM 887 O O . ILE A 1 108 ? -6.207 -3.669 14.083 1.00 90.19 108 ILE A O 1
ATOM 891 N N . ALA A 1 109 ? -4.056 -4.045 13.554 1.00 90.06 109 ALA A N 1
ATOM 892 C CA . ALA A 1 109 ? -3.512 -3.307 14.690 1.00 90.06 109 ALA A CA 1
ATOM 893 C C . ALA A 1 109 ? -3.896 -1.819 14.640 1.00 90.06 109 ALA A C 1
ATOM 895 O O . ALA A 1 109 ? -4.376 -1.280 15.640 1.00 90.06 109 ALA A O 1
ATOM 896 N N . ASN A 1 110 ? -3.773 -1.182 13.472 1.00 90.94 110 ASN A N 1
ATOM 897 C CA . ASN A 1 110 ? -4.182 0.208 13.261 1.00 90.94 110 ASN A CA 1
ATOM 898 C C . ASN A 1 110 ? -5.680 0.410 13.525 1.00 90.94 110 ASN A C 1
ATOM 900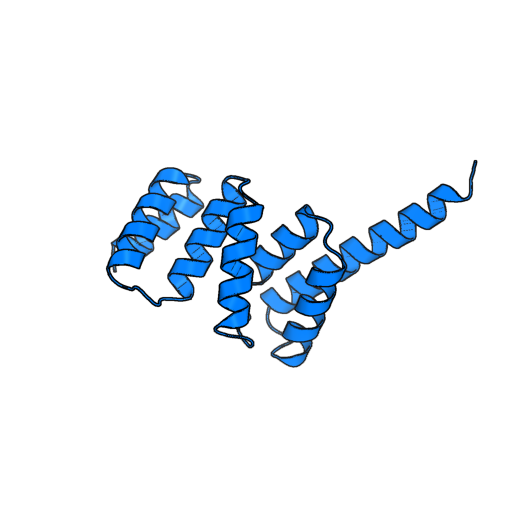 O O . ASN A 1 110 ? -6.062 1.367 14.201 1.00 90.94 110 ASN A O 1
ATOM 904 N N . TYR A 1 111 ? -6.529 -0.514 13.067 1.00 92.38 111 TYR A N 1
ATOM 905 C CA . TYR A 1 111 ? -7.969 -0.473 13.330 1.00 92.38 111 TYR A CA 1
ATOM 906 C C . TYR A 1 111 ? -8.293 -0.489 14.830 1.00 92.38 111 TYR A C 1
ATOM 908 O O . TYR A 1 111 ? -9.024 0.376 15.320 1.00 92.38 111 TYR A O 1
ATOM 916 N N . TYR A 1 112 ? -7.738 -1.447 15.579 1.00 88.38 112 TYR A N 1
ATOM 917 C CA . TYR A 1 112 ? -7.990 -1.535 17.019 1.00 88.38 112 TYR A CA 1
ATOM 918 C C . TYR A 1 112 ? -7.379 -0.367 17.796 1.00 88.38 112 TYR A C 1
ATOM 920 O O . TYR A 1 112 ? -7.975 0.076 18.776 1.00 88.38 112 TYR A O 1
ATOM 928 N N . SER A 1 113 ? -6.237 0.163 17.350 1.00 89.44 113 SER A N 1
ATOM 929 C CA . SER A 1 113 ? -5.624 1.352 17.947 1.00 89.44 113 SER A CA 1
ATOM 930 C C . SER A 1 113 ? -6.545 2.570 17.840 1.00 89.44 113 SER A C 1
ATOM 932 O O . SER A 1 113 ? -6.830 3.212 18.853 1.00 89.44 113 SER A O 1
ATOM 934 N N . LEU A 1 114 ? -7.093 2.831 16.648 1.00 87.25 114 LEU A N 1
ATOM 935 C CA . LEU A 1 114 ? -8.020 3.942 16.427 1.00 87.25 114 LEU A CA 1
ATOM 936 C C . LEU A 1 114 ? -9.327 3.752 17.210 1.00 87.25 114 LEU A C 1
ATOM 938 O O . LEU A 1 114 ? -9.816 4.674 17.861 1.00 87.25 114 LEU A O 1
ATOM 942 N N . LYS A 1 115 ? -9.875 2.531 17.221 1.00 82.88 115 LYS A N 1
ATOM 943 C CA . LYS A 1 115 ? -11.086 2.211 17.991 1.00 82.88 115 LYS A CA 1
ATOM 944 C C . LYS A 1 115 ? -10.894 2.440 19.497 1.00 82.88 115 LYS A C 1
ATOM 946 O O . LYS A 1 115 ? -11.762 3.029 20.137 1.00 82.88 115 LYS A O 1
ATOM 951 N N . GLY A 1 116 ? -9.753 2.024 20.049 1.00 76.69 116 GLY A N 1
ATOM 952 C CA . GLY A 1 116 ? -9.425 2.218 21.464 1.00 76.69 116 GLY A CA 1
ATOM 953 C C . 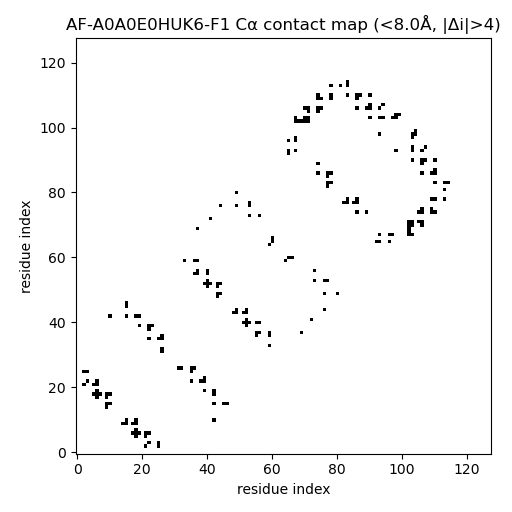GLY A 1 116 ? -9.242 3.688 21.856 1.00 76.69 116 GLY A C 1
ATOM 954 O O . GLY A 1 116 ? -9.589 4.072 22.971 1.00 76.69 116 GLY A O 1
ATOM 955 N N . GLN A 1 117 ? -8.753 4.539 20.948 1.00 67.62 117 GLN A N 1
ATOM 956 C CA . GLN A 1 117 ? -8.678 5.987 21.184 1.00 67.62 117 GLN A CA 1
ATOM 957 C C . GLN A 1 117 ? -10.060 6.623 21.302 1.00 67.62 117 GLN A C 1
ATOM 959 O O . GLN A 1 117 ? -10.285 7.416 22.217 1.00 67.62 117 GLN A O 1
ATOM 964 N N . HIS A 1 118 ? -10.997 6.233 20.436 1.00 61.72 118 HIS A N 1
ATOM 965 C CA . HIS A 1 118 ? -12.380 6.688 20.544 1.00 61.72 118 HIS A CA 1
ATOM 966 C C . HIS A 1 118 ? -13.019 6.227 21.860 1.00 61.72 118 HIS A C 1
ATOM 968 O O . HIS A 1 118 ? -13.595 7.047 22.571 1.00 61.72 118 HIS A O 1
ATOM 974 N N . GLU A 1 119 ? -12.879 4.950 22.237 1.00 60.06 119 GLU A N 1
ATOM 975 C CA . GLU A 1 119 ? -13.419 4.432 23.506 1.00 60.06 119 GLU A CA 1
ATOM 976 C C . GLU A 1 119 ? -12.843 5.171 24.730 1.00 60.06 119 GLU A C 1
ATOM 978 O O . GLU A 1 119 ? -13.593 5.533 25.638 1.00 60.06 119 GLU A O 1
ATOM 983 N N . ASN A 1 120 ? -11.545 5.494 24.726 1.00 55.91 120 ASN A N 1
ATOM 984 C CA . ASN A 1 120 ? -10.915 6.276 25.793 1.00 55.91 120 ASN A CA 1
ATOM 985 C C . ASN A 1 120 ? -11.409 7.731 25.843 1.00 55.91 120 ASN A C 1
ATOM 987 O O . ASN A 1 120 ? -11.660 8.233 26.938 1.00 55.91 120 ASN A O 1
ATOM 991 N N . GLN A 1 121 ? -11.610 8.394 24.696 1.00 47.25 121 GLN A N 1
ATOM 992 C CA . GLN A 1 121 ? -12.164 9.756 24.646 1.00 47.25 121 GLN A CA 1
ATOM 993 C C . GLN A 1 121 ? -13.583 9.834 25.232 1.00 47.25 121 GLN A C 1
ATOM 995 O O . GLN A 1 121 ? -13.894 10.776 25.962 1.00 47.25 121 GLN A O 1
ATOM 1000 N N . PHE A 1 122 ? -14.440 8.838 24.976 1.00 46.38 122 PHE A N 1
ATOM 1001 C CA . PHE A 1 122 ? -15.789 8.801 25.557 1.00 46.38 122 PHE A CA 1
ATOM 1002 C C . PHE A 1 122 ? -15.783 8.599 27.077 1.00 46.38 122 PHE A C 1
ATOM 1004 O O . PHE A 1 122 ? -16.689 9.076 27.763 1.00 46.38 122 PHE A O 1
ATOM 1011 N N . CYS A 1 123 ? -14.767 7.925 27.619 1.00 52.19 123 CYS A N 1
ATOM 1012 C CA . CYS A 1 123 ? -14.589 7.788 29.062 1.00 52.19 123 CYS A CA 1
ATOM 1013 C C . CYS A 1 123 ? -14.118 9.100 29.710 1.00 52.19 123 CYS A C 1
ATOM 1015 O O . CYS A 1 123 ? -14.602 9.441 30.785 1.00 52.19 123 CYS A O 1
ATOM 1017 N N . THR A 1 124 ? -13.250 9.878 29.051 1.00 39.81 124 THR A N 1
ATOM 1018 C CA . THR A 1 124 ? -12.770 11.170 29.587 1.00 39.81 124 THR A CA 1
ATOM 1019 C C . THR A 1 124 ? -13.836 12.271 29.548 1.00 39.81 124 THR A C 1
ATOM 1021 O O . THR A 1 124 ? -13.764 13.227 30.313 1.00 39.81 124 THR A O 1
ATOM 1024 N N . PHE A 1 125 ? -14.866 12.138 28.706 1.00 43.84 125 PHE A N 1
ATOM 1025 C CA . PHE A 1 125 ? -15.951 13.123 28.602 1.00 43.84 125 PHE A CA 1
ATOM 1026 C C . PHE A 1 125 ? -17.008 13.028 29.722 1.00 43.84 125 PHE A C 1
ATOM 1028 O O . PHE A 1 125 ? -17.944 13.823 29.749 1.00 43.84 125 PHE A O 1
ATOM 1035 N N . LYS A 1 126 ? -16.893 12.059 30.644 1.00 41.44 126 LYS A N 1
ATOM 1036 C CA . LYS A 1 126 ? -17.833 11.867 31.767 1.00 41.44 126 LYS A CA 1
ATOM 1037 C C . LYS A 1 126 ? -17.372 12.460 33.104 1.00 41.44 126 LYS A C 1
ATOM 1039 O O . LYS A 1 126 ? -18.079 12.295 34.093 1.00 41.44 126 LYS A O 1
ATOM 1044 N N . GLU A 1 127 ? -16.244 13.165 33.141 1.00 41.97 127 GLU A N 1
ATOM 1045 C CA . GLU A 1 127 ? -15.707 13.780 34.366 1.00 41.97 127 GLU A CA 1
ATOM 1046 C C . GLU A 1 127 ? -15.578 15.310 34.266 1.00 41.97 127 GLU A C 1
ATOM 1048 O O . GLU A 1 127 ? -14.516 15.855 34.562 1.00 41.97 127 GLU A O 1
ATOM 1053 N N . HIS A 1 128 ? -16.636 16.016 33.851 1.00 38.53 128 HIS A N 1
ATOM 1054 C CA . HIS A 1 128 ? -16.802 17.461 34.090 1.00 38.53 128 HIS A CA 1
ATOM 1055 C C . HIS A 1 128 ? -18.208 17.760 34.614 1.00 38.53 128 HIS A C 1
ATOM 1057 O O . HIS A 1 128 ? -19.183 17.327 33.958 1.00 38.53 128 HIS A O 1
#

Sequence (128 aa):
MKDFFLASAHLELKMHEEALKRYERLMGVFRCSDYIQAQIATVQYSMRDLDEADMIFEELLRTDPFRVDSMDVYSNLLYAKESSTALSFLAHRVFLTDKYRPESCCIIANYYSLKGQHENQFCTFKEH

Secondary structure (DSSP, 8-state):
-HHHHHHHHHHHTT-HHHHHHHHHHHHHHSTT-HHHHHHHHHHHHHTT-HHHHHHHHHHHHHH-TT--TTHHHHHHHHHHTT-HHHHHHHHHHHHHHHTTSHHHHHHHHHHHHHHHHHHHHHHHTT--

Nearest PDB structures (foldseek):
  9gaw-assembly1_P  TM=9.070E-01  e=2.404E-05  Homo sapiens
  8ump-assembly1_A  TM=8.407E-01  e=5.892E-03  synthetic construct
  4r7s-assembly1_A  TM=8.367E-01  e=8.118E-03  Parabacteroides merdae ATCC 43184
  4am9-assembly1_A  TM=8.444E-01  e=1.809E-02  Yersinia enterocolitica
  6i57-assembly1_A  TM=8.320E-01  e=2.492E-02  Homo sapiens

Organism: Oryza nivara (NCBI:txid4536)

Radius of gyration: 16.53 Å; Cα contacts (8 Å, |Δi|>4): 121; chains: 1; bounding box: 35×32×54 Å

Mean predicted aligned error: 6.72 Å

Foldseek 3Di:
DVLVVVLVVCVVVVVLVVSLVSLVVVCVVVVPDLVSLLSNLLSCVSVVVLVSSQVSVVVSCVVPVLDLPSVLVVLVSCLVVLPLPVLVVSLVSPCVNPCPDPSSVSSVVSNVVSVVVVVVVVVVVPPD

Solvent-accessible surface area (backbone atoms only — not comparable to full-atom values): 7008 Å² total; per-residue (Å²): 112,70,63,60,56,50,24,53,51,26,48,76,71,65,37,44,70,63,17,43,59,44,42,54,55,47,37,74,75,45,78,82,42,67,66,54,51,51,52,45,25,53,42,32,45,73,73,67,38,56,65,66,18,47,53,48,50,52,51,47,46,70,76,41,74,78,68,55,84,70,43,35,58,51,35,52,52,31,55,75,67,67,36,61,68,62,31,47,54,51,32,56,48,34,52,72,69,48,56,85,41,70,41,32,47,49,24,43,51,49,37,53,53,55,52,50,52,54,56,51,51,64,60,64,70,72,77,125